Protein AF-A0A1U9P9P1-F1 (afdb_monomer_lite)

Structure (mmCIF, N/CA/C/O backbone):
data_AF-A0A1U9P9P1-F1
#
_entry.id   AF-A0A1U9P9P1-F1
#
loop_
_atom_site.group_PDB
_atom_site.id
_atom_site.type_symbol
_atom_site.label_atom_id
_atom_site.label_alt_id
_atom_site.label_comp_id
_atom_site.label_asym_id
_atom_site.label_entity_id
_atom_site.label_seq_id
_atom_site.pdbx_PDB_ins_code
_atom_site.Cartn_x
_atom_site.Cartn_y
_atom_site.Cartn_z
_atom_site.occupancy
_atom_site.B_iso_or_equiv
_atom_site.auth_seq_id
_atom_site.auth_comp_id
_atom_site.auth_asym_id
_atom_site.auth_atom_id
_atom_site.pdbx_PDB_model_num
ATOM 1 N N . MET A 1 1 ? 4.443 0.456 -25.771 1.00 48.62 1 MET A N 1
ATOM 2 C CA . MET A 1 1 ? 3.094 0.299 -25.167 1.00 48.62 1 MET A CA 1
ATOM 3 C C . MET A 1 1 ? 3.145 -0.163 -23.712 1.00 48.62 1 MET A C 1
ATOM 5 O O . MET A 1 1 ? 2.353 0.340 -22.932 1.00 48.62 1 MET A O 1
ATOM 9 N N . PHE A 1 2 ? 4.086 -1.036 -23.328 1.00 56.62 2 PHE A N 1
ATOM 10 C CA . PHE A 1 2 ? 4.206 -1.559 -21.957 1.00 56.62 2 PHE A CA 1
ATOM 11 C C . PHE A 1 2 ? 4.470 -0.480 -20.884 1.00 56.62 2 PHE A C 1
ATOM 13 O O . PHE A 1 2 ? 3.784 -0.467 -19.871 1.00 56.62 2 PHE A O 1
ATOM 20 N N . GLY A 1 3 ? 5.355 0.494 -21.147 1.00 62.31 3 GLY A N 1
ATOM 21 C CA . GLY A 1 3 ? 5.657 1.579 -20.193 1.00 62.31 3 GLY A CA 1
ATOM 22 C C . GLY A 1 3 ? 4.454 2.459 -19.825 1.00 62.31 3 GLY A C 1
ATOM 23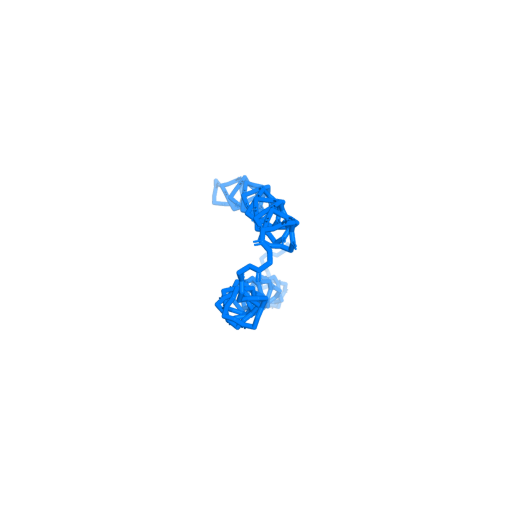 O O . GLY A 1 3 ? 4.219 2.716 -18.655 1.00 62.31 3 GLY A O 1
ATOM 24 N N . LYS A 1 4 ? 3.596 2.816 -20.795 1.00 67.31 4 LYS A N 1
ATOM 25 C CA . LYS A 1 4 ? 2.350 3.559 -20.509 1.00 67.31 4 LYS A CA 1
ATOM 26 C C . LYS A 1 4 ? 1.372 2.758 -19.649 1.00 67.31 4 LYS A C 1
ATOM 28 O O . LYS A 1 4 ? 0.674 3.334 -18.826 1.00 67.31 4 LYS A O 1
ATOM 33 N N . ILE A 1 5 ? 1.307 1.441 -19.848 1.00 66.31 5 ILE A N 1
ATOM 34 C CA . ILE A 1 5 ? 0.473 0.563 -19.020 1.00 66.31 5 ILE A CA 1
ATOM 35 C C . ILE A 1 5 ? 1.052 0.499 -17.609 1.00 66.31 5 ILE A C 1
ATOM 37 O O . ILE A 1 5 ? 0.289 0.598 -16.661 1.00 66.31 5 ILE A O 1
ATOM 41 N N . GLN A 1 6 ? 2.375 0.410 -17.463 1.00 67.88 6 GLN A N 1
ATOM 42 C CA . GLN A 1 6 ? 3.056 0.395 -16.169 1.00 67.88 6 GLN A CA 1
ATOM 43 C C . GLN A 1 6 ? 2.904 1.715 -15.401 1.00 67.88 6 GLN A C 1
ATOM 45 O O . GLN A 1 6 ? 2.646 1.667 -14.203 1.00 67.88 6 GLN A O 1
ATOM 50 N N . ASP A 1 7 ? 2.969 2.868 -16.069 1.00 72.94 7 ASP A N 1
ATOM 51 C CA . ASP A 1 7 ? 2.720 4.174 -15.443 1.00 72.94 7 ASP A CA 1
ATOM 52 C C . ASP A 1 7 ? 1.272 4.304 -14.962 1.00 72.94 7 ASP A C 1
ATOM 54 O O . ASP A 1 7 ? 1.012 4.756 -13.846 1.00 72.94 7 ASP A O 1
ATOM 58 N N . ILE A 1 8 ? 0.314 3.850 -15.777 1.00 72.44 8 ILE A N 1
ATOM 59 C CA . ILE A 1 8 ? -1.103 3.816 -15.399 1.00 72.44 8 ILE A CA 1
ATOM 60 C C . ILE A 1 8 ? -1.318 2.845 -14.231 1.00 72.44 8 ILE A C 1
ATOM 62 O O . ILE A 1 8 ? -2.017 3.184 -13.280 1.00 72.44 8 ILE A O 1
ATOM 66 N N . LEU A 1 9 ? -0.698 1.662 -14.263 1.00 69.94 9 LEU A N 1
ATOM 67 C CA . LEU A 1 9 ? -0.816 0.652 -13.210 1.00 69.94 9 LEU A CA 1
ATOM 68 C C . LEU A 1 9 ? -0.134 1.095 -11.910 1.00 69.94 9 LEU A C 1
ATOM 70 O O . LEU A 1 9 ? -0.652 0.822 -10.832 1.00 69.94 9 LEU A O 1
ATOM 74 N N . GLY A 1 10 ? 0.992 1.805 -11.997 1.00 71.69 10 GLY A N 1
ATOM 75 C CA . GLY A 1 10 ? 1.691 2.398 -10.860 1.00 71.69 10 GLY A CA 1
ATOM 76 C C . GLY A 1 10 ? 0.888 3.538 -10.237 1.00 71.69 10 GLY A C 1
ATOM 77 O O . GLY A 1 10 ? 0.676 3.549 -9.026 1.00 71.69 10 GLY A O 1
ATOM 78 N N . GLY A 1 11 ? 0.353 4.446 -11.061 1.00 72.81 11 GLY A N 1
ATOM 79 C CA . GLY A 1 11 ? -0.515 5.536 -10.611 1.00 72.81 11 GLY A CA 1
ATOM 80 C C . GLY A 1 11 ? -1.811 5.037 -9.963 1.00 72.81 11 GLY A C 1
ATOM 81 O O . GLY A 1 11 ? -2.162 5.488 -8.869 1.00 72.81 11 GLY A O 1
ATOM 82 N N . LEU A 1 12 ? -2.482 4.063 -10.590 1.00 71.31 12 LEU A N 1
ATOM 83 C CA . LEU A 1 12 ? -3.668 3.393 -10.039 1.00 71.31 12 LEU A CA 1
ATOM 84 C C . LEU A 1 12 ? -3.334 2.585 -8.780 1.00 71.31 12 LEU A C 1
ATOM 86 O O . LEU A 1 12 ? -4.086 2.612 -7.811 1.00 71.31 12 LEU A O 1
ATOM 90 N N . GLY A 1 13 ? -2.188 1.904 -8.754 1.00 73.88 13 GLY A N 1
ATOM 91 C CA . GLY A 1 13 ? -1.727 1.143 -7.595 1.00 73.88 13 GLY A CA 1
ATOM 92 C C . GLY A 1 13 ? -1.515 2.029 -6.368 1.00 73.88 13 GLY A C 1
ATOM 93 O O . GLY A 1 13 ? -1.971 1.687 -5.278 1.00 73.88 13 GLY A O 1
ATOM 94 N N . ILE A 1 14 ? -0.904 3.204 -6.548 1.00 77.81 14 ILE A N 1
ATOM 95 C CA . ILE A 1 14 ? -0.688 4.178 -5.468 1.00 77.81 14 ILE A CA 1
ATOM 96 C C . ILE A 1 14 ? -2.020 4.744 -4.956 1.00 77.81 14 ILE A C 1
ATOM 98 O O . ILE A 1 14 ? -2.196 4.891 -3.747 1.00 77.81 14 ILE A O 1
ATOM 102 N N . THR A 1 15 ? -2.977 5.026 -5.845 1.00 74.19 15 THR A N 1
ATOM 103 C CA . THR A 1 15 ? -4.307 5.521 -5.440 1.00 74.19 15 THR A CA 1
ATOM 104 C C . THR A 1 15 ? -5.130 4.456 -4.721 1.00 74.19 15 THR A C 1
ATOM 106 O O . THR A 1 15 ? -5.799 4.753 -3.734 1.00 74.19 15 THR A O 1
ATOM 109 N N . ILE A 1 16 ? -5.052 3.198 -5.151 1.00 76.44 16 ILE A N 1
ATOM 110 C CA . ILE A 1 16 ? -5.720 2.087 -4.462 1.00 76.44 16 ILE A CA 1
ATOM 111 C C . ILE A 1 16 ? -5.085 1.856 -3.084 1.00 76.44 16 ILE A C 1
ATOM 113 O O . ILE A 1 16 ? -5.804 1.682 -2.098 1.00 76.44 16 ILE A O 1
ATOM 117 N N . ALA A 1 17 ? -3.754 1.914 -2.987 1.00 75.44 17 ALA A N 1
ATOM 118 C CA . ALA A 1 17 ? -3.039 1.788 -1.721 1.00 75.44 17 ALA A CA 1
ATOM 119 C C . ALA A 1 17 ? -3.392 2.920 -0.741 1.00 75.44 17 ALA A C 1
ATOM 121 O O . ALA A 1 17 ? -3.637 2.660 0.440 1.00 75.44 17 ALA A O 1
AT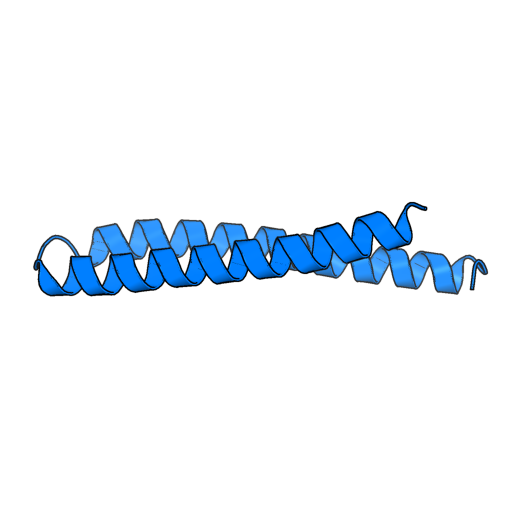OM 122 N N . SER A 1 18 ? -3.484 4.165 -1.217 1.00 77.56 18 SER A N 1
ATOM 123 C CA . SER A 1 18 ? -3.873 5.300 -0.375 1.00 77.56 18 SER A CA 1
ATOM 124 C C . SER A 1 18 ? -5.333 5.207 0.085 1.00 77.56 18 SER A C 1
ATOM 126 O O . SER A 1 18 ? -5.612 5.420 1.266 1.00 77.56 18 SER A O 1
ATOM 128 N N . CYS A 1 19 ? -6.259 4.793 -0.787 1.00 79.12 19 CYS A N 1
ATOM 129 C CA . CYS A 1 19 ? -7.643 4.509 -0.404 1.00 79.12 19 CYS A CA 1
ATOM 130 C C . CYS A 1 19 ? -7.737 3.393 0.646 1.00 79.12 19 CYS A C 1
ATOM 132 O O . CYS A 1 19 ? -8.483 3.532 1.616 1.00 79.12 19 CYS A O 1
ATOM 134 N N . ALA A 1 20 ? -6.967 2.313 0.502 1.00 77.69 20 ALA A N 1
ATOM 135 C CA . ALA A 1 20 ? -6.936 1.229 1.481 1.00 77.69 20 ALA A CA 1
ATOM 136 C C . ALA A 1 20 ? -6.446 1.714 2.858 1.00 77.69 20 ALA A C 1
ATOM 138 O O . ALA A 1 20 ? -7.061 1.392 3.877 1.00 77.69 20 ALA A O 1
ATOM 139 N N . LEU A 1 21 ? -5.401 2.548 2.896 1.00 81.44 21 LEU A N 1
ATOM 140 C CA . LEU A 1 21 ? -4.905 3.160 4.134 1.00 81.44 21 LEU A CA 1
ATOM 141 C C . LEU A 1 21 ? -5.954 4.065 4.796 1.00 81.44 21 LEU A C 1
ATOM 143 O O . LEU A 1 21 ? -6.133 3.996 6.012 1.00 81.44 21 LEU A O 1
ATOM 147 N N . LEU A 1 22 ? -6.688 4.861 4.012 1.00 82.25 22 LEU A N 1
ATOM 148 C CA . LEU A 1 22 ? -7.773 5.705 4.524 1.00 82.25 22 LEU A CA 1
ATOM 149 C C . LEU A 1 22 ? -8.914 4.874 5.122 1.00 82.25 22 LEU A C 1
ATOM 151 O O . LEU A 1 22 ? -9.360 5.154 6.234 1.00 82.25 22 LEU A O 1
ATOM 155 N N . ILE A 1 23 ? -9.360 3.828 4.423 1.00 82.50 23 ILE A N 1
ATOM 156 C CA . ILE A 1 23 ? -10.427 2.935 4.901 1.00 82.50 23 ILE A CA 1
ATOM 157 C C . ILE A 1 23 ? -10.018 2.267 6.216 1.00 82.50 23 ILE A C 1
ATOM 159 O O . ILE A 1 23 ? -10.821 2.181 7.151 1.00 82.50 23 ILE A O 1
ATOM 163 N N . LEU A 1 24 ? -8.767 1.820 6.316 1.00 74.88 24 LEU A N 1
ATOM 164 C CA . LEU A 1 24 ? -8.269 1.203 7.535 1.00 74.88 24 LEU A CA 1
ATOM 165 C C . LEU A 1 24 ? -8.126 2.209 8.687 1.00 74.88 24 LEU A C 1
ATOM 167 O O . LEU A 1 24 ? -8.530 1.893 9.805 1.00 74.88 24 LEU A O 1
ATOM 171 N N . GLY A 1 25 ? -7.631 3.424 8.427 1.00 77.06 25 GLY A N 1
ATOM 172 C CA . GLY A 1 25 ? -7.556 4.491 9.430 1.00 77.06 25 GLY A CA 1
ATOM 173 C C . GLY A 1 25 ? -8.935 4.862 9.984 1.00 77.06 25 GLY A C 1
ATOM 174 O O . GLY A 1 25 ? -9.114 4.977 11.197 1.00 77.06 25 GLY A O 1
ATOM 175 N N . ILE A 1 26 ? -9.947 4.938 9.114 1.00 82.25 26 ILE A N 1
ATOM 176 C CA . ILE A 1 26 ? -11.344 5.149 9.521 1.00 82.25 26 ILE A CA 1
ATOM 177 C C . ILE A 1 26 ? -11.845 3.977 10.375 1.00 82.25 26 ILE A C 1
ATOM 179 O O . ILE A 1 26 ? -12.473 4.199 11.413 1.00 82.25 26 ILE A O 1
ATOM 183 N N . ARG A 1 27 ? -11.547 2.726 9.993 1.00 73.56 27 ARG A N 1
ATOM 184 C CA . ARG A 1 27 ? -11.903 1.551 10.805 1.00 73.56 27 ARG A CA 1
ATOM 185 C C . ARG A 1 27 ? -11.268 1.590 12.194 1.00 73.56 27 ARG A C 1
ATOM 187 O O . ARG A 1 27 ? -11.960 1.290 13.162 1.00 73.56 27 ARG A O 1
ATOM 194 N N . MET A 1 28 ? -10.006 2.000 12.310 1.00 70.25 28 MET A N 1
ATOM 195 C CA . MET A 1 28 ? -9.336 2.140 13.608 1.00 70.25 28 MET A CA 1
ATOM 196 C C . MET A 1 28 ? -10.014 3.187 14.494 1.00 70.25 28 MET A C 1
ATOM 198 O O . MET A 1 28 ? -10.285 2.908 15.662 1.00 70.25 28 MET A O 1
ATOM 202 N N . LEU A 1 29 ? -10.364 4.352 13.938 1.00 76.38 29 LEU A N 1
ATOM 203 C CA . LEU A 1 29 ? -11.079 5.403 14.673 1.00 76.38 29 LEU A CA 1
ATOM 204 C C . LEU A 1 29 ? -12.452 4.928 15.175 1.00 76.38 29 LEU A C 1
ATOM 206 O O . L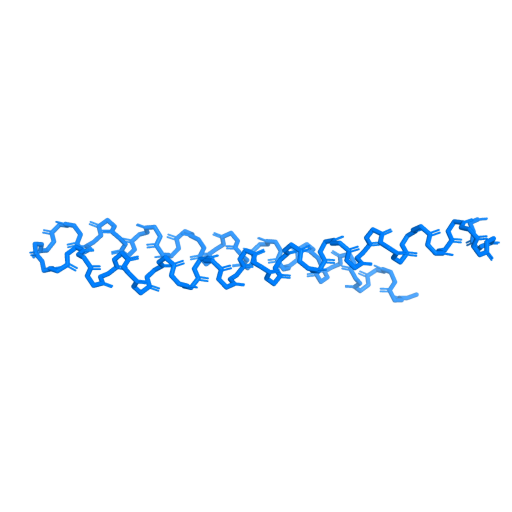EU A 1 29 ? -12.844 5.232 16.303 1.00 76.38 29 LEU A O 1
ATOM 210 N N . LEU A 1 30 ? -13.171 4.145 14.367 1.00 74.94 30 LEU A N 1
ATOM 211 C CA . LEU A 1 30 ? -14.464 3.570 14.748 1.00 74.94 30 LEU A CA 1
ATOM 212 C C . LEU A 1 30 ? -14.331 2.490 15.830 1.00 74.94 30 LEU A C 1
ATOM 214 O O . LEU A 1 30 ? -15.143 2.464 16.757 1.00 74.94 30 LEU A O 1
ATOM 218 N N . SER A 1 31 ? -13.309 1.635 15.750 1.00 64.56 31 SER A N 1
ATOM 219 C CA . SER A 1 31 ? -13.020 0.617 16.769 1.00 64.56 31 SER A CA 1
ATOM 220 C C . SER A 1 31 ? -12.616 1.240 18.107 1.00 64.56 31 SER A C 1
ATOM 222 O O . SER A 1 31 ? -13.111 0.811 19.147 1.00 64.56 31 SER A O 1
ATOM 224 N N . MET A 1 32 ? -11.810 2.308 18.102 1.00 64.50 32 MET A N 1
ATOM 225 C CA . MET A 1 32 ? -11.465 3.050 19.324 1.00 64.50 32 MET A CA 1
ATOM 226 C C . MET A 1 32 ? -12.701 3.650 20.001 1.00 64.50 32 MET A C 1
ATOM 228 O O . MET A 1 32 ? -12.820 3.601 21.223 1.00 64.50 32 MET A O 1
ATOM 232 N N . LYS A 1 33 ? -13.652 4.169 19.214 1.00 64.81 33 LYS A N 1
ATOM 233 C CA . LYS A 1 33 ? -14.894 4.749 19.743 1.00 64.81 33 LYS A CA 1
ATOM 234 C C . LYS A 1 33 ? -15.844 3.702 20.342 1.00 64.81 33 LYS A C 1
ATOM 236 O O . LYS A 1 33 ? -16.699 4.062 21.145 1.00 64.81 33 LYS A O 1
ATOM 241 N N . ARG A 1 34 ? -15.721 2.428 19.955 1.00 67.31 34 ARG A N 1
ATOM 242 C CA . ARG A 1 34 ? -16.594 1.336 20.418 1.00 67.31 34 ARG A CA 1
ATOM 243 C C . ARG A 1 34 ? -16.072 0.578 21.639 1.00 67.31 34 ARG A C 1
ATOM 245 O O . ARG A 1 34 ? -16.816 -0.226 22.180 1.00 67.31 34 ARG A O 1
ATOM 252 N N . GLY A 1 35 ? -14.843 0.829 22.097 1.00 63.00 35 GLY A N 1
ATOM 253 C CA . GLY A 1 35 ? -14.289 0.187 23.301 1.00 63.00 35 GLY A CA 1
ATOM 254 C C . GLY A 1 35 ? -14.037 -1.324 23.177 1.00 63.00 35 GLY A C 1
ATOM 255 O O . GLY A 1 35 ? -13.520 -1.936 24.107 1.00 63.00 35 GLY A O 1
ATOM 256 N N . GLU A 1 36 ? -14.345 -1.929 22.029 1.00 61.59 36 GLU A N 1
ATOM 257 C CA . GLU A 1 36 ? -14.101 -3.339 21.745 1.00 61.59 36 GLU A CA 1
ATOM 258 C C . GLU A 1 36 ? -12.669 -3.519 21.224 1.00 61.59 36 GLU A C 1
ATOM 260 O O . GLU A 1 36 ? -12.320 -3.070 20.133 1.00 61.59 36 GLU A O 1
ATOM 265 N N . GLY A 1 37 ? -11.817 -4.161 22.026 1.00 62.34 37 GLY A N 1
ATOM 266 C CA . GLY A 1 37 ? -10.655 -4.899 21.524 1.00 62.34 37 GLY A CA 1
ATOM 267 C C . GLY A 1 37 ? -9.672 -4.120 20.645 1.00 62.34 37 GLY A C 1
ATOM 268 O O . GLY A 1 37 ? -9.286 -4.613 19.585 1.00 62.34 37 GLY A O 1
ATOM 269 N N . MET A 1 38 ? -9.192 -2.949 21.093 1.00 57.53 38 MET A N 1
ATOM 270 C CA . MET A 1 38 ? -8.121 -2.198 20.402 1.00 57.53 38 MET A CA 1
ATOM 271 C C . MET A 1 38 ? -6.955 -3.104 19.975 1.00 57.53 38 MET A C 1
ATOM 273 O O . MET A 1 38 ? -6.378 -2.916 18.911 1.00 57.53 38 MET A O 1
ATOM 277 N N . ARG A 1 39 ? -6.627 -4.117 20.780 1.00 62.97 39 ARG A N 1
ATOM 278 C CA . ARG A 1 39 ? -5.487 -5.008 20.562 1.00 62.97 39 ARG A CA 1
ATOM 279 C C . ARG A 1 39 ? -5.674 -5.975 19.383 1.00 62.97 39 ARG A C 1
ATOM 281 O O . ARG A 1 39 ? -4.734 -6.147 18.616 1.00 62.97 39 ARG A O 1
ATOM 288 N N . GLU A 1 40 ? -6.868 -6.537 19.183 1.00 63.72 40 GLU A N 1
ATOM 289 C CA . GLU A 1 40 ? -7.152 -7.409 18.028 1.00 63.72 40 GLU A CA 1
ATOM 290 C C . GLU A 1 40 ? -7.249 -6.606 16.728 1.00 63.72 40 GLU A C 1
ATOM 292 O O . GLU A 1 40 ? -6.686 -7.003 15.706 1.00 63.72 40 GLU A O 1
ATOM 297 N N . ALA A 1 41 ? -7.876 -5.425 16.779 1.00 62.38 41 ALA A N 1
ATOM 298 C CA . ALA A 1 41 ? -7.954 -4.526 15.631 1.00 62.38 41 ALA A CA 1
ATOM 299 C C . ALA A 1 41 ? -6.563 -4.026 15.199 1.00 62.38 41 ALA A C 1
ATOM 301 O O . ALA A 1 41 ? -6.271 -3.997 14.004 1.00 62.38 41 ALA A O 1
ATOM 302 N N . PHE A 1 42 ? -5.680 -3.694 16.150 1.00 62.06 42 PHE A N 1
ATOM 303 C CA . PHE A 1 42 ? -4.298 -3.300 15.859 1.00 62.06 42 PHE A CA 1
ATOM 304 C C . PHE A 1 42 ? -3.433 -4.459 15.365 1.00 62.06 42 PHE A C 1
ATOM 306 O O . PHE A 1 42 ? -2.609 -4.249 14.480 1.00 62.06 42 PHE A O 1
ATOM 313 N N . GLN A 1 43 ? -3.600 -5.670 15.899 1.00 66.12 43 GLN A N 1
ATOM 314 C CA . GLN A 1 43 ? -2.804 -6.822 15.476 1.00 66.12 43 GLN A CA 1
ATOM 315 C C . GLN A 1 43 ? -3.199 -7.290 14.066 1.00 66.12 43 GLN A C 1
ATOM 317 O O . GLN A 1 43 ? -2.325 -7.532 13.233 1.00 66.12 43 GLN A O 1
ATOM 322 N N . GLY A 1 44 ? -4.500 -7.325 13.759 1.00 66.25 44 GLY A N 1
ATOM 323 C CA . GLY A 1 44 ? -4.992 -7.592 12.405 1.00 66.25 44 GLY A CA 1
ATOM 324 C C . GLY A 1 44 ? -4.594 -6.498 11.408 1.00 66.25 44 GLY A C 1
ATOM 325 O O . GLY A 1 44 ? -4.131 -6.798 10.309 1.00 66.25 44 GLY A O 1
ATOM 326 N N . PHE A 1 45 ? -4.697 -5.225 11.804 1.00 68.50 45 PHE A N 1
ATOM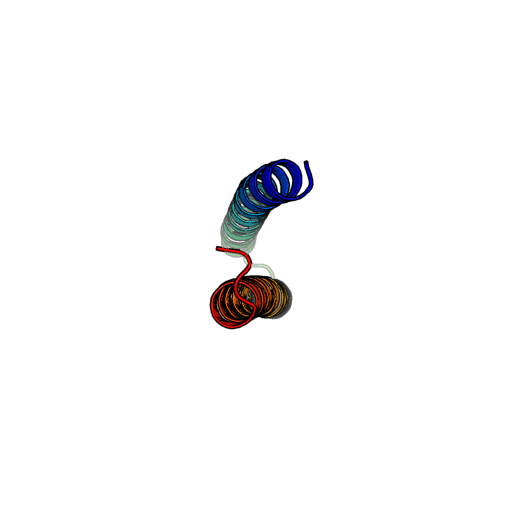 327 C CA . PHE A 1 45 ? -4.278 -4.093 10.973 1.00 68.50 45 PHE A CA 1
ATOM 328 C C . PHE A 1 45 ? -2.767 -4.072 10.727 1.00 68.50 45 PHE A C 1
ATOM 330 O O . PHE A 1 45 ? -2.338 -3.895 9.589 1.00 68.50 45 PHE A O 1
ATOM 337 N N . GLY A 1 46 ? -1.963 -4.279 11.772 1.00 68.44 46 GLY A N 1
ATOM 338 C CA . GLY A 1 46 ? -0.505 -4.252 11.694 1.00 68.44 46 GLY A CA 1
ATOM 339 C C . GLY A 1 46 ? 0.032 -5.289 10.714 1.00 68.44 46 GLY A C 1
ATOM 340 O O . GLY A 1 46 ? 0.908 -4.973 9.917 1.00 68.44 46 GLY A O 1
ATOM 341 N N . MET A 1 47 ? -0.553 -6.489 10.694 1.00 75.19 47 MET A N 1
ATOM 342 C CA . MET A 1 47 ? -0.172 -7.548 9.754 1.00 75.19 47 MET A CA 1
ATOM 343 C C . MET A 1 47 ? -0.537 -7.213 8.302 1.00 75.19 47 MET A C 1
ATOM 345 O O . MET A 1 47 ? 0.264 -7.454 7.400 1.00 75.19 47 MET A O 1
ATOM 349 N N . ILE A 1 48 ? -1.712 -6.621 8.065 1.00 75.75 48 ILE A N 1
ATOM 350 C CA . ILE A 1 48 ? -2.152 -6.225 6.717 1.00 75.75 48 ILE A CA 1
ATOM 351 C C . ILE A 1 48 ? -1.312 -5.054 6.194 1.00 75.75 48 ILE A C 1
ATOM 353 O O . ILE A 1 48 ? -0.859 -5.084 5.051 1.00 75.75 48 ILE A O 1
ATOM 357 N N . ALA A 1 49 ? -1.062 -4.046 7.031 1.00 72.06 49 ALA A N 1
ATOM 358 C CA . ALA A 1 49 ? -0.222 -2.906 6.680 1.00 72.06 49 ALA A CA 1
ATOM 359 C C . ALA A 1 49 ? 1.227 -3.338 6.401 1.00 72.06 49 ALA A C 1
ATOM 361 O O . ALA A 1 49 ? 1.821 -2.887 5.424 1.00 72.06 49 ALA A O 1
ATOM 362 N N . LEU A 1 50 ? 1.773 -4.258 7.204 1.00 74.81 50 LEU A N 1
ATOM 363 C CA . LEU A 1 50 ? 3.103 -4.829 6.996 1.00 74.81 50 LEU A CA 1
ATOM 364 C C . LEU A 1 50 ? 3.178 -5.621 5.683 1.00 74.81 50 LEU A C 1
ATOM 366 O O . LEU A 1 50 ? 4.111 -5.427 4.908 1.00 74.81 50 LEU A O 1
ATOM 370 N N . ALA A 1 51 ? 2.185 -6.463 5.389 1.00 79.81 51 ALA A N 1
ATOM 371 C CA . ALA A 1 51 ? 2.133 -7.211 4.134 1.00 79.81 51 ALA A CA 1
ATOM 372 C C . ALA A 1 51 ? 2.047 -6.276 2.915 1.00 79.81 51 ALA A C 1
ATOM 374 O O . ALA A 1 51 ? 2.796 -6.445 1.953 1.00 79.81 51 ALA A O 1
ATOM 375 N N . ALA A 1 52 ? 1.196 -5.247 2.976 1.00 76.25 52 ALA A N 1
ATOM 376 C CA . ALA A 1 52 ? 1.084 -4.240 1.923 1.00 76.25 52 ALA A CA 1
ATOM 377 C C . ALA A 1 52 ? 2.389 -3.443 1.739 1.00 76.25 52 ALA A C 1
ATOM 379 O O . ALA A 1 52 ? 2.791 -3.178 0.607 1.00 76.25 52 ALA A O 1
ATOM 380 N N . PHE A 1 53 ? 3.082 -3.114 2.833 1.00 75.94 53 PHE A N 1
ATOM 381 C CA . PHE A 1 53 ? 4.376 -2.432 2.801 1.00 75.94 53 PHE A CA 1
ATOM 382 C C . PHE A 1 53 ? 5.477 -3.296 2.175 1.00 75.94 53 PHE A C 1
ATOM 384 O O . PHE A 1 53 ? 6.220 -2.811 1.326 1.00 75.94 53 PHE A O 1
ATOM 391 N N . ILE A 1 54 ? 5.559 -4.581 2.533 1.00 79.88 54 ILE A N 1
ATOM 392 C CA . ILE A 1 54 ? 6.541 -5.517 1.963 1.00 79.88 54 ILE A CA 1
ATOM 393 C C . ILE A 1 54 ? 6.305 -5.692 0.459 1.00 79.88 54 ILE A C 1
ATOM 395 O O . ILE A 1 54 ? 7.254 -5.628 -0.321 1.00 79.88 54 ILE A O 1
ATOM 399 N N . ILE A 1 55 ? 5.050 -5.866 0.036 1.00 79.69 55 ILE A N 1
ATOM 400 C CA . ILE A 1 55 ? 4.698 -6.030 -1.381 1.00 79.69 55 ILE A CA 1
ATOM 401 C C . ILE A 1 55 ? 4.986 -4.741 -2.164 1.00 79.69 55 ILE A C 1
ATOM 403 O O . ILE A 1 55 ? 5.610 -4.794 -3.224 1.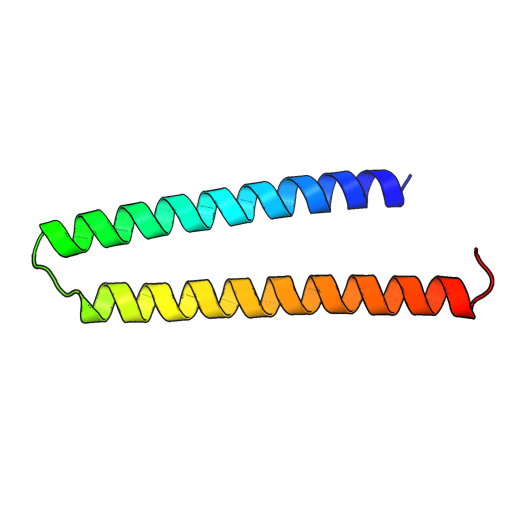00 79.69 55 ILE A O 1
ATOM 407 N N . GLY A 1 56 ? 4.587 -3.581 -1.635 1.00 76.12 56 GLY A N 1
ATOM 408 C CA . GLY A 1 56 ? 4.865 -2.283 -2.254 1.00 76.12 56 GLY A CA 1
ATOM 409 C C . GLY A 1 56 ? 6.363 -1.979 -2.344 1.00 76.12 56 GLY A C 1
ATOM 410 O O . GLY A 1 56 ? 6.843 -1.531 -3.385 1.00 76.12 56 GLY A O 1
ATOM 411 N N . GLY A 1 57 ? 7.121 -2.291 -1.290 1.00 76.88 57 GLY A N 1
ATOM 412 C CA . GLY A 1 57 ? 8.577 -2.153 -1.257 1.00 76.88 57 GLY A CA 1
ATOM 413 C C . GLY A 1 57 ? 9.279 -3.072 -2.257 1.00 76.88 57 GLY A C 1
ATOM 414 O O . GLY A 1 57 ? 10.163 -2.624 -2.984 1.00 76.88 57 GLY A O 1
ATOM 415 N N . ALA A 1 58 ? 8.847 -4.332 -2.365 1.00 77.50 58 ALA A N 1
ATOM 416 C CA . ALA A 1 58 ? 9.379 -5.279 -3.343 1.00 77.50 58 ALA A CA 1
ATOM 417 C C . ALA A 1 58 ? 9.090 -4.845 -4.790 1.00 77.50 58 ALA A C 1
ATOM 419 O O . ALA A 1 58 ? 9.975 -4.933 -5.640 1.00 77.50 58 ALA A O 1
ATOM 420 N N . ALA A 1 59 ? 7.893 -4.320 -5.067 1.00 77.69 59 ALA A N 1
ATOM 421 C CA . ALA A 1 59 ? 7.544 -3.787 -6.383 1.00 77.69 59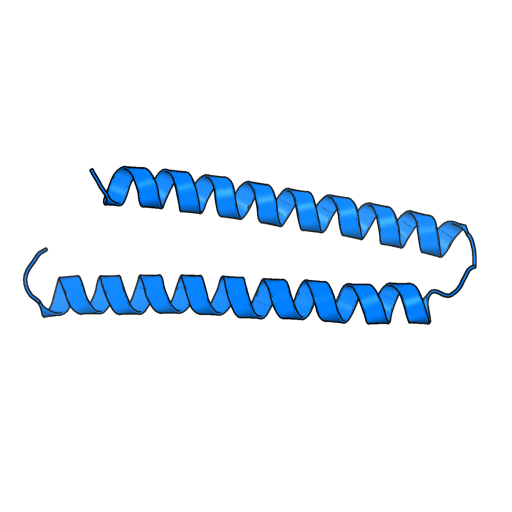 ALA A CA 1
ATOM 422 C C . ALA A 1 59 ? 8.393 -2.555 -6.757 1.00 77.69 59 ALA A C 1
ATOM 424 O O . ALA A 1 59 ? 8.869 -2.456 -7.889 1.00 77.69 59 ALA A O 1
ATOM 425 N N . GLY A 1 60 ? 8.641 -1.647 -5.806 1.00 74.12 60 GLY A N 1
ATOM 426 C CA . GLY A 1 60 ? 9.511 -0.482 -6.009 1.00 74.12 60 GLY A CA 1
ATOM 427 C C . GLY A 1 60 ? 10.975 -0.861 -6.257 1.00 74.12 60 GLY A C 1
ATOM 428 O O . GLY A 1 60 ? 11.613 -0.324 -7.163 1.00 74.12 60 GLY A O 1
ATOM 429 N N . LEU A 1 61 ? 11.494 -1.837 -5.507 1.00 80.75 61 LEU A N 1
ATOM 430 C CA . LEU A 1 61 ? 12.843 -2.378 -5.703 1.00 80.75 61 LEU A CA 1
ATOM 431 C C . LEU A 1 61 ? 12.980 -3.101 -7.047 1.00 80.75 61 LEU A C 1
ATOM 433 O O . LEU A 1 61 ? 13.978 -2.910 -7.739 1.00 80.75 61 LEU A O 1
ATOM 437 N N . ALA A 1 62 ? 11.971 -3.871 -7.457 1.00 79.38 62 ALA A N 1
ATOM 438 C CA . ALA A 1 62 ? 11.947 -4.511 -8.768 1.00 79.38 62 ALA A CA 1
ATOM 439 C C . ALA A 1 62 ? 11.968 -3.476 -9.903 1.00 79.38 62 ALA A C 1
ATOM 441 O O . ALA A 1 62 ? 12.742 -3.626 -10.844 1.00 79.38 62 ALA A O 1
ATOM 442 N N . GLY A 1 63 ? 11.192 -2.392 -9.793 1.00 77.75 63 GLY A N 1
ATOM 443 C CA . GLY A 1 63 ? 11.215 -1.294 -10.763 1.00 77.75 63 GLY A CA 1
ATOM 444 C C . GLY A 1 63 ? 12.582 -0.611 -10.865 1.00 77.75 63 GLY A C 1
ATOM 445 O O . GLY A 1 63 ? 13.067 -0.371 -11.969 1.00 77.75 63 GLY A O 1
ATOM 446 N N . MET A 1 64 ? 13.245 -0.368 -9.729 1.00 78.75 64 MET A N 1
ATOM 447 C CA . MET A 1 64 ? 14.604 0.188 -9.712 1.00 78.75 64 MET A CA 1
ATOM 448 C C . MET A 1 64 ? 15.634 -0.761 -10.337 1.00 78.75 64 MET A C 1
ATOM 450 O O . MET A 1 64 ? 16.465 -0.318 -11.126 1.00 78.75 64 MET A O 1
ATOM 454 N N . LEU A 1 65 ? 15.568 -2.059 -10.033 1.00 81.44 65 LEU A N 1
ATOM 455 C CA . LEU A 1 65 ? 16.466 -3.067 -10.609 1.00 81.44 65 LEU A CA 1
ATOM 456 C C . LEU A 1 65 ? 16.264 -3.226 -12.119 1.00 81.44 65 LEU A C 1
ATOM 458 O O . LEU A 1 65 ? 17.240 -3.373 -12.852 1.00 81.44 65 LEU A O 1
ATOM 462 N N . ILE A 1 66 ? 15.018 -3.152 -12.589 1.00 80.25 66 ILE A N 1
ATOM 463 C CA . ILE A 1 66 ? 14.694 -3.159 -14.020 1.00 80.25 66 ILE A CA 1
ATOM 464 C C . ILE A 1 66 ? 15.257 -1.902 -14.692 1.00 80.25 66 ILE A C 1
ATOM 466 O O . ILE A 1 66 ? 15.939 -2.023 -15.705 1.00 80.25 66 ILE A O 1
ATOM 470 N N . SER A 1 67 ? 15.064 -0.719 -14.099 1.00 81.50 67 SER A N 1
ATOM 471 C CA . SER A 1 67 ? 15.593 0.544 -14.638 1.00 81.50 67 SER A CA 1
ATOM 472 C C . SER A 1 67 ? 17.125 0.559 -14.712 1.00 81.50 67 SER A C 1
ATOM 474 O O . SER A 1 67 ? 17.700 1.006 -15.705 1.00 81.50 67 SER A O 1
ATOM 476 N N . LEU A 1 68 ? 17.798 0.016 -13.694 1.00 83.38 68 LEU A N 1
ATOM 477 C CA . LEU A 1 68 ? 19.249 -0.185 -13.697 1.00 83.38 68 LEU A CA 1
ATOM 478 C C . LEU A 1 68 ? 19.681 -1.178 -14.781 1.00 83.38 68 LEU A C 1
ATOM 480 O O . LEU A 1 68 ? 20.649 -0.922 -15.493 1.00 83.38 68 LEU A O 1
ATOM 484 N N . GLY A 1 69 ? 18.955 -2.286 -14.939 1.00 80.06 69 GLY A N 1
ATOM 485 C CA . GLY A 1 69 ? 19.207 -3.271 -15.989 1.00 80.06 69 GLY A CA 1
ATOM 486 C C . GLY A 1 69 ? 19.042 -2.701 -17.401 1.00 80.06 69 GLY A C 1
ATOM 487 O O . GLY A 1 69 ? 19.836 -3.025 -18.281 1.00 80.06 69 GLY A O 1
ATOM 488 N N . GLU A 1 70 ? 18.067 -1.819 -17.622 1.00 86.44 70 GLU A N 1
ATOM 489 C CA . GLU A 1 70 ? 17.858 -1.135 -18.906 1.00 86.44 70 GLU A CA 1
ATOM 490 C C . GLU A 1 70 ? 18.952 -0.098 -19.204 1.00 86.44 70 GLU A C 1
ATOM 492 O O . GLU A 1 70 ? 19.437 -0.046 -20.338 1.00 86.44 70 GLU A O 1
ATOM 497 N N . GLN A 1 71 ? 19.400 0.662 -18.193 1.00 78.25 71 GLN A N 1
ATOM 498 C CA . GLN A 1 71 ? 20.526 1.599 -18.322 1.00 78.25 71 GLN A CA 1
ATOM 499 C C . GLN A 1 71 ? 21.852 0.880 -18.601 1.00 78.25 71 GLN A C 1
ATOM 501 O O . GLN A 1 71 ? 22.608 1.295 -19.476 1.00 78.25 71 GLN A O 1
ATOM 506 N N . ILE A 1 72 ? 22.131 -0.220 -17.896 1.00 78.81 72 ILE A N 1
ATOM 507 C CA . ILE A 1 72 ? 23.355 -1.015 -18.089 1.00 78.81 72 ILE A CA 1
ATOM 508 C C . ILE A 1 72 ? 23.299 -1.805 -19.407 1.00 78.81 72 ILE A C 1
ATOM 510 O O . ILE A 1 72 ? 24.317 -1.976 -20.073 1.00 78.81 72 ILE A O 1
ATOM 514 N N . GLY A 1 73 ? 22.112 -2.261 -19.815 1.00 79.56 73 GLY A N 1
ATOM 515 C CA . GLY A 1 73 ? 21.881 -2.999 -21.058 1.00 79.56 73 GLY A CA 1
ATOM 516 C C . GLY A 1 73 ? 21.878 -2.146 -22.332 1.00 79.56 73 GLY A C 1
ATOM 517 O O . GLY A 1 73 ? 21.658 -2.695 -23.412 1.00 79.56 73 GLY A O 1
ATOM 518 N N . GLY A 1 74 ? 22.099 -0.830 -22.232 1.00 70.31 74 GLY A N 1
ATOM 519 C CA . GLY A 1 74 ? 22.244 0.065 -23.384 1.00 70.31 74 GLY A CA 1
ATOM 520 C C . GLY A 1 74 ? 20.958 0.309 -24.180 1.00 70.31 74 GLY A C 1
ATOM 521 O O . GLY A 1 74 ? 21.034 0.648 -25.357 1.00 70.31 74 GLY A O 1
ATOM 522 N N . LYS A 1 75 ? 19.780 0.122 -23.569 1.00 61.22 75 LYS A N 1
ATOM 523 C CA . LYS A 1 75 ? 18.471 0.434 -24.182 1.00 61.22 75 LYS A CA 1
ATOM 524 C C . LYS A 1 75 ? 17.937 1.829 -23.810 1.00 61.22 75 LYS A C 1
ATOM 526 O O . LYS A 1 75 ? 16.741 2.070 -23.967 1.00 61.22 75 LYS A O 1
ATOM 531 N N . GLY A 1 76 ? 18.809 2.707 -23.313 1.00 51.22 76 GLY A N 1
ATOM 532 C CA . GLY A 1 76 ? 18.523 4.121 -23.046 1.00 51.22 76 GLY A CA 1
ATOM 533 C C . GLY A 1 76 ? 18.704 4.987 -24.280 1.00 51.22 76 GLY A C 1
ATOM 534 O O . GLY A 1 76 ? 19.754 4.827 -24.940 1.00 51.22 76 GLY A O 1
#

pLDDT: mean 72.56, std 7.79, range [48.62, 86.44]

Foldseek 3Di:
DVVVVVVVCVVVVVVVVVVVVVVLVVVLVVCVVVPPCNPVSCVVVVVVVVVSVVVVVVVVVVVVVVVVCCVVVVVD

Secondary structure (DSSP, 8-state):
-HHHHHHHHHHHHHHHHHHHHHHHHHHHHHHHHHTS-HHHHHHHHHHHHHHHHHHHHHHHHHHHHHHHHHHHTT--

Radius of gyration: 17.79 Å; chains: 1; bounding box: 40×13×48 Å

Sequence (76 aa):
MFGKIQDILGGLGITIASCALLILGIRMLLSMKRGEGMREAFQGFGMIALAAFIIGGAAGLAGMLISLGEQIGGKG

=== Feature glossary ===
Legend for the data blocks above and below:

— What the protein is —

The amino-acid sequence is the protein's primary structure: the linear order of residues from the N-terminus to the C-terminus, written in one-letter code. Everything else here — the 3D coordinates, the secondary structure, the domain annotations — is ultimately a consequence of this string.

Database cross-references. InterPro integrates a dozen domain/family signature databases into unified entries with residue-range hits. GO terms attach function/process/location labels with evidence codes. CATH codes position the fold in a four-level structural taxonomy. Organism is the NCBI-taxonomy species name.

— Where its atoms are —

The mmCIF block holds the 3D Cartesian coordinates of each backbone atom (N, Cα, C, O) in ångströms. mmCIF is the PDB's canonical archive format — a tagged-loop text representation of the atomic model.

The six renders are orthographic views along the three Cartesian axes in both directions. Representation (cartoon, sticks, or surface) and color scheme (sequence-rainbow or by-chain) vary across proteins so the training set covers all the common visualization conventions.

— Local backbone conformation —

Secondary structure is the local, repeating backbone conformation. DSSP classifies it into eight states by reading the hydrogen-bond network: three helix types (H, G, I), two β types (E, B), two non-regular types (T, S), and unstructured coil (-).

SS3 is a coarse helix/strand/coil call (letters a/b/c) made by the P-SEA algorithm from inter-Cα distances and dihedrals. It is less detailed than DSSP but needs only Cα positions.

Backbone dihedral angles. Every residue except chain termini has a φ (preceding-C → N → Cα → C) and a ψ (N → Cα → C → next-N). They are reported in degrees following the IUPAC sign convention. Secondary structure is essentially a statement about which (φ, ψ) basin each residue occupies.

— Global shape and packing —

The geometric summary reports three shape descriptors. Rg (radius of gyration) measures how spread out the Cα atoms are about their centre of mass; compact globular proteins have small Rg, elongated or unfolded ones large. Cα contacts (<8 Å, |i−j|>4) count long-range residue pairs in spatial proximity — high for tightly packed folds, near zero for rods or random coil. The bounding-box extents give the protein's footprint along x, y, z in Å.

Solvent accessibility: the surface area of each residue that a 1.4 Å water probe can touch, in Å². When only backbone atoms are present the absolute values are lower than full-atom SASA (side chains contribute most of the area) and are flagged as backbone-only.

Plot images: a contact map (which residues are close in 3D, as an N×N binary image), a Ramachandran scatter (backbone torsion angles, revealing secondary-structure composition at a glance), and — for AlphaFold structures — a PAE heatmap (pairwise prediction confidence).

— Structural neighborhood —

Foldseek's 3Di representation compresses backbone geometry into a per-residue letter drawn from a learned twenty-state alphabet. It captures the tertiary interaction pattern around each residue — which residues are packed against it in space, regardless of where they are in sequence.

Structural nearest neighbors (via Foldseek easy-search vs the PDB). Reported per hit: target PDB id, E-value, and alignment TM-score. A TM-score above ~0.5 is the conventional threshold for 'same fold'.

— Confidence and disorder —

pLDDT (predicted Local Distance Difference Test) is AlphaFold's per-residue confidence score, ranging from 0 to 100. Values above 90 indicate high confidence (typically well-packed cores); 70–90 is confident; 50–70 low confidence; below 50 usually means the region is disordered or the prediction is unreliable there. AlphaFold stores pLDDT in the mmCIF B-factor column.

For experimental (PDB) structures, the B-factor (temperature factor) quantifies the positional spread of each atom in the crystal — a combination of thermal vibration and static disorder — in units of Å². High B-factors mark flexible loops or poorly resolved regions; low B-factors mark the rigid, well-ordered core.

Predicted Aligned Error (PAE) is an AlphaFold confidence matrix: entry (i, j) is the expected error in the position of residue j, in ångströms, when the prediction is superimposed on the true structure at residue i. Low PAE within a block of residues means that block is internally rigid and well-predicted; high PAE between two blocks means their relative placement is uncertain even if each block individually is confident.